Protein AF-A0A7C2GVW1-F1 (afdb_monomer)

Sequence (138 aa):
MAATFGANSTEYDDPLFQEAATHFHLGQWEKAIRALETLKARYPGDARIAQMLQDAQFKAQLEAKTQVKEKRWIIPWRAMLVRTAMVLVILGLLFAGVWMVRAQLLPMLANAQLQRQQMQLLNQAKAALAAGNFDEAE

Nearest PDB structures (foldseek):
  6vl6-assembly1_A  TM=8.303E-01  e=5.009E-01  synthetic construct
  6q6g-assembly1_K  TM=7.266E-01  e=1.826E+00  Homo sapiens
  5aio-assembly1_A  TM=6.007E-01  e=2.989E+00  Saccharomyces cerevisiae
  4i1a-assembly3_A  TM=4.684E-01  e=4.891E+00  Bacillus subtilis subsp. subtilis str. 168

pLDDT: mean 72.27, std 14.62, range [38.44, 95.69]

Solvent-accessible surface area (backbone atoms only — not comparable to full-atom values): 7946 Å² total; per-residue (Å²): 137,89,78,84,95,76,73,79,73,64,64,67,67,34,67,58,50,50,51,18,50,49,26,48,74,70,68,37,29,72,59,14,34,54,37,36,52,56,48,36,72,75,43,80,80,48,66,62,56,54,50,54,35,49,53,34,47,51,52,41,50,57,49,41,72,74,44,66,84,70,72,84,68,85,66,59,58,67,60,53,49,51,53,52,48,50,52,49,51,54,52,48,51,54,49,51,50,53,52,50,48,56,66,55,54,51,53,57,58,54,48,55,52,53,52,53,51,50,53,49,52,51,50,51,52,50,48,35,62,74,68,69,51,78,85,78,78,122

Foldseek 3Di:
DDDDPDDPPPLCPPVLNVQLVVCVVVLVLVSNLVSLVVSCVVVVPDPVSVVSNVVSVVSVVVVCVVVVPPPVPPPPVVVVVVVVVVVVVVVVVVVVVVVVCVVPVVVVVVVVVVVVVVVVVVVVVVVCVVVVPPPVPD

Secondary structure (DSSP, 8-state):
-------TTSSSSSHHHHHHHHHHHTT-HHHHHHHHHHHHHH-TT-HHHHHHHHHHHHHHHHHHHHS---------HHHHHHHHHHHHHHHHHHHHHHHHHHHHHHHHHHHHHHHHHHHHHHHHHHHHHHTT-GGG--

Radius of gyration: 44.14 Å; Cα contacts (8 Å, |Δi|>4): 53; chains: 1; bounding box: 78×36×126 Å

Mean predicted aligned error: 19.63 Å

Structure (mmCIF, N/CA/C/O backbone):
data_AF-A0A7C2GVW1-F1
#
_entry.id   AF-A0A7C2GVW1-F1
#
loop_
_atom_site.group_PDB
_atom_site.id
_atom_site.type_symbol
_atom_site.label_atom_id
_atom_site.label_alt_id
_atom_site.label_comp_id
_atom_site.label_asym_id
_atom_site.label_entity_id
_atom_site.label_seq_id
_atom_site.pdbx_PDB_ins_code
_atom_site.Cartn_x
_atom_site.Cartn_y
_atom_site.Cartn_z
_atom_site.occupancy
_atom_site.B_iso_or_equiv
_atom_site.auth_seq_id
_atom_site.auth_comp_id
_atom_site.auth_asym_id
_atom_site.auth_atom_id
_atom_site.pdbx_PDB_model_num
ATOM 1 N N . MET A 1 1 ? -32.833 -1.994 53.044 1.00 38.44 1 MET A N 1
ATOM 2 C CA . MET A 1 1 ? -33.399 -1.505 51.771 1.00 38.44 1 MET A CA 1
ATOM 3 C C . MET A 1 1 ? -32.860 -2.389 50.665 1.00 38.44 1 MET A C 1
ATOM 5 O O . MET A 1 1 ? -31.657 -2.409 50.453 1.00 38.44 1 MET A O 1
ATOM 9 N N . ALA A 1 2 ? -33.728 -3.217 50.088 1.00 41.56 2 ALA A N 1
ATOM 10 C CA . ALA A 1 2 ? -33.386 -4.176 49.049 1.00 41.56 2 ALA A CA 1
ATOM 11 C C . ALA A 1 2 ? -33.310 -3.465 47.691 1.00 41.56 2 ALA A C 1
ATOM 13 O O . ALA A 1 2 ? -34.290 -2.858 47.271 1.00 41.56 2 ALA A O 1
ATOM 14 N N . ALA A 1 3 ? -32.165 -3.556 47.017 1.00 44.78 3 ALA A N 1
ATOM 15 C CA . ALA A 1 3 ? -32.028 -3.215 45.607 1.00 44.78 3 ALA A CA 1
ATOM 16 C C . ALA A 1 3 ? -31.689 -4.506 44.850 1.00 44.78 3 ALA A C 1
ATOM 18 O O . ALA A 1 3 ? -30.575 -5.015 44.898 1.00 44.78 3 ALA A O 1
ATOM 19 N N . THR A 1 4 ? -32.741 -5.076 44.275 1.00 41.81 4 THR A N 1
ATOM 20 C CA . THR A 1 4 ? -32.804 -5.990 43.128 1.00 41.81 4 THR A CA 1
ATOM 21 C C . THR A 1 4 ? -31.472 -6.324 42.429 1.00 41.81 4 THR A C 1
ATOM 23 O O . THR A 1 4 ? -31.083 -5.672 41.465 1.00 41.81 4 THR A O 1
ATOM 26 N N . PHE A 1 5 ? -30.832 -7.427 42.829 1.00 43.91 5 PHE A N 1
ATOM 27 C CA . PHE A 1 5 ? -29.820 -8.144 42.034 1.00 43.91 5 PHE A CA 1
ATOM 28 C C . PHE A 1 5 ? -30.490 -9.092 41.021 1.00 43.91 5 PHE A C 1
ATOM 30 O O . PHE A 1 5 ? -30.217 -10.288 40.993 1.00 43.91 5 PHE A O 1
ATOM 37 N N . GLY A 1 6 ? -31.425 -8.572 40.225 1.00 41.56 6 GLY A N 1
ATOM 38 C CA . GLY A 1 6 ? -32.265 -9.375 39.335 1.00 41.56 6 GLY A CA 1
ATOM 39 C C . GLY A 1 6 ? -32.508 -8.697 37.994 1.00 41.56 6 GLY A C 1
ATOM 40 O O . GLY A 1 6 ? -33.636 -8.309 37.727 1.00 41.56 6 GLY A O 1
ATOM 41 N N . ALA A 1 7 ? -31.458 -8.517 37.184 1.00 43.81 7 ALA A N 1
ATOM 42 C CA . ALA A 1 7 ? -31.584 -8.117 35.771 1.00 43.81 7 ALA A CA 1
ATOM 43 C C . ALA A 1 7 ? -30.359 -8.453 34.883 1.00 43.81 7 ALA A C 1
ATOM 45 O O . ALA A 1 7 ? -30.316 -8.048 33.731 1.00 43.81 7 ALA A O 1
ATOM 46 N N . ASN A 1 8 ? -29.353 -9.192 35.369 1.00 48.00 8 ASN A N 1
ATOM 47 C CA . ASN A 1 8 ? -28.044 -9.259 34.691 1.00 48.00 8 ASN A CA 1
ATOM 48 C C . ASN A 1 8 ? -27.914 -10.367 33.621 1.00 48.00 8 ASN A C 1
ATOM 50 O O . ASN A 1 8 ? -26.810 -10.610 33.142 1.00 48.00 8 ASN A O 1
ATOM 54 N N . SER A 1 9 ? -28.985 -11.089 33.274 1.00 47.72 9 SER A N 1
ATOM 55 C CA . SER A 1 9 ? -28.906 -12.236 32.351 1.00 47.72 9 SER A CA 1
ATOM 56 C C . SER A 1 9 ? -29.252 -11.915 30.896 1.00 47.72 9 SER A C 1
ATOM 58 O O . SER A 1 9 ? -28.949 -12.725 30.033 1.00 47.72 9 SER A O 1
ATOM 60 N N . THR A 1 10 ? -29.837 -10.753 30.589 1.00 51.81 10 THR A N 1
ATOM 61 C CA . THR A 1 10 ? -30.189 -10.377 29.202 1.00 51.81 10 THR A CA 1
ATOM 62 C C . THR A 1 10 ? -29.188 -9.430 28.537 1.00 51.81 10 THR A C 1
ATOM 64 O O . THR A 1 10 ? -29.196 -9.315 27.319 1.00 51.81 10 THR A O 1
ATOM 67 N N . GLU A 1 11 ? -28.321 -8.762 29.306 1.00 54.84 11 GLU A N 1
ATOM 68 C CA . GLU A 1 11 ? -27.307 -7.823 28.782 1.00 54.84 11 GLU A CA 1
ATOM 69 C C . GLU A 1 11 ? -26.030 -8.536 28.299 1.00 54.84 11 GLU A C 1
ATOM 71 O O . GLU A 1 11 ? -25.379 -8.078 27.365 1.00 54.84 11 GLU A O 1
ATOM 76 N N . TYR A 1 12 ? -25.690 -9.683 28.900 1.00 54.22 12 TYR A N 1
ATOM 77 C CA . TYR A 1 12 ? -24.529 -10.510 28.528 1.00 54.22 12 TYR A CA 1
ATOM 78 C C . TYR A 1 12 ? -24.800 -11.450 27.342 1.00 54.22 12 TYR A C 1
ATOM 80 O O . TYR A 1 12 ? -23.871 -11.832 26.627 1.00 54.22 12 TYR A O 1
ATOM 88 N N . ASP A 1 13 ? -26.069 -11.821 27.148 1.00 56.31 13 ASP A N 1
ATOM 89 C CA . ASP A 1 13 ? -26.538 -12.628 26.015 1.00 56.31 13 ASP A CA 1
ATOM 90 C C . ASP A 1 13 ? -26.799 -11.782 24.763 1.00 56.31 13 ASP A C 1
ATOM 92 O O . ASP A 1 13 ? -27.088 -12.329 23.698 1.00 56.31 13 ASP A O 1
ATOM 96 N N . ASP A 1 14 ? -26.687 -10.451 24.863 1.00 66.31 14 ASP A N 1
ATOM 97 C CA . ASP A 1 14 ? -26.811 -9.590 23.694 1.00 66.31 14 ASP A CA 1
ATOM 98 C C . ASP A 1 14 ? -25.595 -9.864 22.782 1.00 66.31 14 ASP A C 1
ATOM 100 O O . ASP A 1 14 ? -24.447 -9.647 23.199 1.00 66.31 14 ASP A O 1
ATOM 104 N N . PRO A 1 15 ? -25.790 -10.358 21.542 1.00 73.94 15 PRO A N 1
ATOM 105 C CA . PRO A 1 15 ? -24.693 -10.747 20.649 1.00 73.94 15 PRO A CA 1
ATOM 106 C C . PRO A 1 15 ? -23.678 -9.618 20.419 1.00 73.94 15 PRO A C 1
ATOM 108 O O . PRO A 1 15 ? -22.500 -9.878 20.186 1.00 73.94 15 PRO A O 1
ATOM 111 N N . LEU A 1 16 ? -24.113 -8.364 20.566 1.00 71.88 16 LEU A N 1
ATOM 112 C CA . LEU A 1 16 ? -23.273 -7.167 20.511 1.00 71.88 16 LEU A CA 1
ATOM 113 C C . LEU A 1 16 ? -22.211 -7.108 21.619 1.00 71.88 16 LEU A C 1
ATOM 115 O O . LEU A 1 16 ? -21.090 -6.665 21.361 1.00 71.88 16 LEU A O 1
ATOM 119 N N . PHE A 1 17 ? -22.525 -7.558 22.838 1.00 74.88 17 PHE A N 1
ATOM 120 C CA . PHE A 1 17 ? -21.549 -7.603 23.929 1.00 74.88 17 PHE A CA 1
ATOM 121 C C . PHE A 1 17 ? -20.493 -8.685 23.674 1.00 74.88 17 PHE A C 1
ATOM 123 O O . PHE A 1 17 ? -19.298 -8.453 23.864 1.00 74.88 17 PHE A O 1
ATOM 130 N N . GLN A 1 18 ? -20.910 -9.845 23.159 1.00 78.44 18 GLN A N 1
ATOM 131 C CA . GLN A 1 18 ? -19.993 -10.928 22.794 1.00 78.44 18 GLN A CA 1
ATOM 132 C C . GLN A 1 18 ? -19.093 -10.550 21.612 1.00 78.44 18 GLN A C 1
ATOM 134 O O . GLN A 1 18 ? -17.899 -10.853 21.621 1.00 78.44 18 GLN A O 1
ATOM 139 N N . GLU A 1 19 ? -19.627 -9.846 20.615 1.00 77.94 19 GLU A N 1
ATOM 140 C CA . GLU A 1 19 ? -18.854 -9.338 19.482 1.00 77.94 19 GLU A CA 1
ATOM 141 C C . GLU A 1 19 ? -17.829 -8.286 19.938 1.00 77.94 19 GLU A C 1
ATOM 143 O O . GLU A 1 19 ? -16.652 -8.357 19.572 1.00 77.94 19 GLU A O 1
ATOM 148 N N . ALA A 1 20 ? -18.233 -7.371 20.827 1.00 78.31 20 ALA A N 1
ATOM 149 C CA . ALA A 1 20 ? -17.335 -6.406 21.455 1.00 78.31 20 ALA A CA 1
ATOM 150 C C . ALA A 1 20 ? -16.211 -7.084 22.255 1.00 78.31 20 ALA A C 1
ATOM 152 O O . ALA A 1 20 ? -15.040 -6.742 22.075 1.00 78.31 20 ALA A O 1
ATOM 153 N N . ALA A 1 21 ? -16.542 -8.072 23.093 1.00 80.38 21 ALA A N 1
ATOM 154 C CA . ALA A 1 21 ? -15.568 -8.845 23.860 1.00 80.38 21 ALA A CA 1
ATOM 155 C C . ALA A 1 21 ? -14.622 -9.639 22.946 1.00 80.38 21 ALA A C 1
ATOM 157 O O . ALA A 1 21 ? -13.410 -9.647 23.155 1.00 80.38 21 ALA A O 1
ATOM 158 N N . THR A 1 22 ? -15.143 -10.237 21.875 1.00 83.81 22 THR A N 1
ATOM 159 C CA . THR A 1 22 ? -14.334 -10.956 20.882 1.00 83.81 22 THR A CA 1
ATOM 160 C C . THR A 1 22 ? -13.341 -10.013 20.207 1.00 83.81 22 THR A C 1
ATOM 162 O O . THR A 1 22 ? -12.148 -10.306 20.142 1.00 83.81 22 THR A O 1
ATOM 165 N N . HIS A 1 23 ? -13.788 -8.837 19.759 1.00 80.31 23 HIS A N 1
ATOM 166 C CA . HIS A 1 23 ? -12.899 -7.829 19.182 1.00 80.31 23 HIS A CA 1
ATOM 1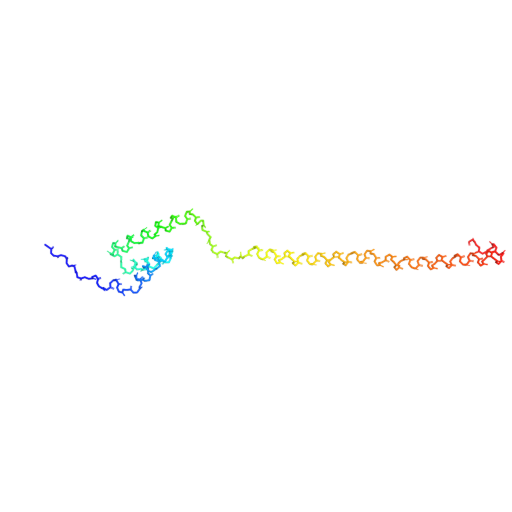67 C C . HIS A 1 23 ? -11.881 -7.285 20.186 1.00 80.31 23 HIS A C 1
ATOM 169 O O . HIS A 1 23 ? -10.740 -7.025 19.803 1.00 80.31 23 HIS A O 1
ATOM 175 N N . PHE A 1 24 ? -12.261 -7.170 21.458 1.00 81.94 24 PHE A N 1
ATOM 176 C CA . PHE A 1 24 ? -11.368 -6.779 22.544 1.00 81.94 24 PHE A CA 1
ATOM 177 C C . PHE A 1 24 ? -10.258 -7.819 22.763 1.00 81.94 24 PHE A C 1
ATOM 179 O O . PHE A 1 24 ? -9.084 -7.462 22.832 1.00 81.94 24 PHE A O 1
ATOM 186 N N . HIS A 1 25 ? -10.592 -9.112 22.789 1.00 79.19 25 HIS A N 1
ATOM 187 C CA . HIS A 1 25 ? -9.609 -10.192 22.933 1.00 79.19 25 HIS A CA 1
ATOM 188 C C . HIS A 1 25 ? -8.715 -10.370 21.701 1.00 79.19 25 HIS A C 1
ATOM 190 O O . HIS A 1 25 ? -7.547 -10.726 21.836 1.00 79.19 25 HIS A O 1
ATOM 196 N N . LEU A 1 26 ? -9.232 -10.080 20.505 1.00 82.44 26 LEU A N 1
ATOM 197 C CA . LEU A 1 26 ? -8.471 -10.115 19.252 1.00 82.44 26 LEU A CA 1
ATOM 198 C C . LEU A 1 26 ? -7.541 -8.901 19.062 1.00 82.44 26 LEU A C 1
ATOM 200 O O . LEU A 1 26 ? -6.913 -8.790 18.009 1.00 82.44 26 LEU A O 1
ATOM 204 N N . GLY A 1 27 ? -7.481 -7.971 20.025 1.00 78.56 27 GLY A N 1
ATOM 205 C CA . GLY A 1 27 ? -6.690 -6.739 19.924 1.00 78.56 27 GLY A CA 1
ATOM 206 C C . GLY A 1 27 ? -7.211 -5.760 18.866 1.00 78.56 27 GLY A C 1
ATOM 207 O O . GLY A 1 27 ? -6.504 -4.857 18.435 1.00 78.56 27 GLY A O 1
ATOM 208 N N . GLN A 1 28 ? -8.454 -5.927 18.406 1.00 82.38 28 GLN A N 1
ATOM 209 C CA . GLN A 1 28 ? -9.082 -5.057 17.409 1.00 82.38 28 GLN A CA 1
ATOM 210 C C . GLN A 1 28 ? -9.790 -3.894 18.107 1.00 82.38 28 GLN A C 1
ATOM 212 O O . GLN A 1 28 ? -11.011 -3.747 18.007 1.00 82.38 28 GLN A O 1
ATOM 217 N N . TRP A 1 29 ? -9.020 -3.064 18.817 1.00 82.88 29 TRP A N 1
ATOM 218 C CA . TRP A 1 29 ? -9.550 -2.046 19.730 1.00 82.88 29 TRP A CA 1
ATOM 219 C C . TRP A 1 29 ? -10.544 -1.089 19.064 1.00 82.88 29 TRP A C 1
ATOM 221 O O . TRP A 1 29 ? -11.606 -0.845 19.614 1.00 82.88 29 TRP A O 1
ATOM 231 N N . GLU A 1 30 ? -10.277 -0.630 17.839 1.00 79.94 30 GLU A N 1
ATOM 232 C CA . GLU A 1 30 ? -11.194 0.232 17.070 1.00 79.94 30 GLU A CA 1
ATOM 233 C C . GLU A 1 30 ? -12.585 -0.388 16.858 1.00 79.94 30 GLU A C 1
ATOM 235 O O . GLU A 1 30 ? -13.606 0.285 16.993 1.00 79.94 30 GLU A O 1
ATOM 240 N N . LYS A 1 31 ? -12.648 -1.686 16.533 1.00 79.94 31 LYS A N 1
ATOM 241 C CA . LYS A 1 31 ? -13.932 -2.376 16.345 1.00 79.94 31 LYS A CA 1
ATOM 242 C C . LYS A 1 31 ? -14.622 -2.637 17.677 1.00 79.94 31 LYS A C 1
ATOM 244 O O . LYS A 1 31 ? -15.832 -2.455 17.765 1.00 79.94 31 LYS A O 1
ATOM 249 N N . ALA A 1 32 ? -13.849 -3.005 18.699 1.00 83.94 32 ALA A N 1
ATOM 250 C CA . ALA A 1 32 ? -14.357 -3.187 20.053 1.00 83.94 32 ALA A CA 1
ATOM 251 C C . ALA A 1 32 ? -14.989 -1.890 20.583 1.00 83.94 32 ALA A C 1
ATOM 253 O O . ALA A 1 32 ? -16.108 -1.920 21.080 1.00 83.94 32 ALA A O 1
ATOM 254 N N . ILE A 1 33 ? -14.330 -0.741 20.394 1.00 84.88 33 ILE A N 1
ATOM 255 C CA . ILE A 1 33 ? -14.838 0.574 20.810 1.00 84.88 33 ILE A CA 1
ATOM 256 C C . ILE A 1 33 ? -16.157 0.895 20.107 1.00 84.88 33 ILE A C 1
ATOM 258 O O . ILE A 1 33 ? -17.115 1.251 20.780 1.00 84.88 33 ILE A O 1
ATOM 262 N N . ARG A 1 34 ? -16.258 0.707 1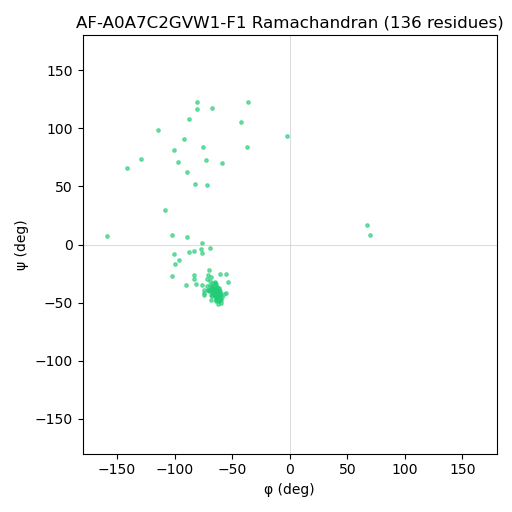8.784 1.00 84.12 34 A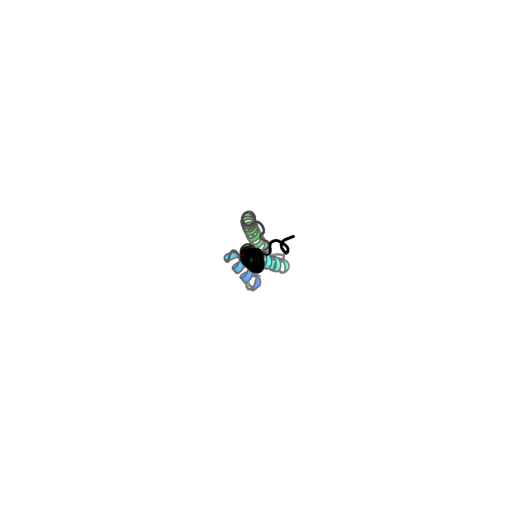RG A N 1
ATOM 263 C CA . ARG A 1 34 ? -17.510 0.968 18.046 1.00 84.12 34 ARG A CA 1
ATOM 264 C C . ARG A 1 34 ? -18.669 0.084 18.507 1.00 84.12 34 ARG A C 1
ATOM 266 O O . ARG A 1 34 ? -19.797 0.564 18.640 1.00 84.12 34 ARG A O 1
ATOM 273 N N . ALA A 1 35 ? -18.400 -1.199 18.749 1.00 82.31 35 ALA A N 1
ATOM 274 C CA . ALA A 1 35 ? -19.401 -2.129 19.263 1.00 82.31 35 ALA A CA 1
ATOM 275 C C . ALA A 1 35 ? -19.854 -1.726 20.680 1.00 82.31 35 ALA A C 1
ATOM 277 O O . ALA A 1 35 ? -21.054 -1.652 20.944 1.00 82.31 35 ALA A O 1
ATOM 278 N N . LEU A 1 36 ? -18.914 -1.349 21.555 1.00 82.88 36 LEU A N 1
ATOM 279 C CA . LEU A 1 36 ? -19.198 -0.865 22.912 1.00 82.88 36 LEU A CA 1
ATOM 280 C C . LEU A 1 36 ? -19.923 0.489 22.926 1.00 82.88 36 LEU A C 1
ATOM 282 O O . LEU A 1 36 ? -20.788 0.701 23.768 1.00 82.88 36 LEU A O 1
ATOM 286 N N . GLU A 1 37 ? -19.619 1.403 22.003 1.00 84.00 37 GLU A N 1
ATOM 287 C CA . GLU A 1 37 ? -20.324 2.684 21.853 1.00 84.00 37 GLU A CA 1
ATOM 288 C C . GLU A 1 37 ? -21.782 2.471 21.442 1.00 84.00 37 GLU A C 1
ATOM 290 O O . GLU A 1 37 ? -22.686 3.094 22.001 1.00 84.00 37 GLU A O 1
ATOM 295 N N . THR A 1 38 ? -22.017 1.540 20.514 1.00 83.25 38 THR A N 1
ATOM 296 C CA . THR A 1 38 ? -23.367 1.140 20.096 1.00 83.25 38 THR A CA 1
ATOM 297 C C . THR A 1 38 ? -24.136 0.532 21.268 1.00 83.25 38 THR A C 1
ATOM 299 O O . THR A 1 38 ? -25.301 0.862 21.497 1.00 83.25 38 THR A O 1
ATOM 302 N N . LEU A 1 39 ? -23.467 -0.307 22.061 1.00 81.19 39 LEU A N 1
ATOM 303 C CA . LEU A 1 39 ? -24.058 -0.922 23.242 1.00 81.19 39 LEU A CA 1
ATOM 304 C C . LEU A 1 39 ? -24.349 0.110 24.344 1.00 81.19 39 LEU A C 1
ATOM 306 O O . LEU A 1 39 ? -25.425 0.086 24.931 1.00 81.19 39 LEU A O 1
ATOM 310 N N . LYS A 1 40 ? -23.458 1.085 24.561 1.00 81.75 40 LYS A N 1
ATOM 311 C CA . LYS A 1 40 ? -23.662 2.200 25.500 1.00 81.75 40 LYS A CA 1
ATOM 312 C C . LYS A 1 40 ? -24.832 3.098 25.093 1.00 81.75 40 LYS A C 1
ATOM 314 O O . LYS A 1 40 ? -25.548 3.589 25.959 1.00 81.75 40 LYS A O 1
ATOM 319 N N . ALA A 1 41 ? -25.039 3.316 23.794 1.00 80.19 41 ALA A N 1
ATOM 320 C CA . ALA A 1 41 ? -26.194 4.066 23.302 1.00 80.19 41 ALA A CA 1
ATOM 321 C C . ALA A 1 41 ? -27.516 3.344 23.606 1.00 80.19 41 ALA A C 1
ATOM 323 O O . ALA A 1 41 ? -28.528 3.991 23.870 1.00 80.19 41 ALA A O 1
ATOM 324 N N . ARG A 1 42 ? -27.497 2.006 23.597 1.00 76.31 42 ARG A N 1
ATOM 325 C CA . ARG A 1 42 ? -28.657 1.164 23.906 1.00 76.31 42 ARG A CA 1
ATOM 326 C C . ARG A 1 42 ? -28.879 0.987 25.411 1.00 76.31 42 ARG A C 1
ATOM 328 O O . ARG A 1 42 ? -30.025 0.949 25.848 1.00 76.31 42 ARG A O 1
ATOM 335 N N . TYR A 1 43 ? -27.798 0.953 26.188 1.00 72.31 43 TYR A N 1
ATOM 336 C CA . TYR A 1 43 ? -27.791 0.754 27.638 1.00 72.31 43 TYR A CA 1
ATOM 337 C C . TYR A 1 43 ? -26.950 1.837 28.341 1.00 72.31 43 TYR A C 1
ATOM 339 O O . TYR A 1 43 ? -25.851 1.569 28.831 1.00 72.31 43 TYR A O 1
ATOM 347 N N . PRO A 1 44 ? -27.450 3.086 28.432 1.00 70.31 44 PRO A N 1
ATOM 348 C CA . PRO A 1 44 ? -26.693 4.213 28.987 1.00 70.31 44 PRO A CA 1
ATOM 349 C C . PRO A 1 44 ? -26.448 4.138 30.508 1.00 70.31 44 PRO A C 1
ATOM 351 O O . PRO A 1 44 ? -25.785 5.018 31.055 1.00 70.31 44 PRO A O 1
ATOM 354 N N . GLY A 1 45 ? -26.979 3.121 31.195 1.00 72.69 45 GLY A N 1
ATOM 355 C CA . GLY A 1 45 ? -26.882 2.946 32.647 1.00 72.69 45 GLY A CA 1
ATOM 356 C C . GLY A 1 45 ? -25.825 1.946 33.122 1.00 72.69 45 GLY A C 1
ATOM 357 O O . GLY A 1 45 ? -25.582 1.874 34.326 1.00 72.69 45 GLY A O 1
ATOM 358 N N . ASP A 1 46 ? -25.188 1.187 32.225 1.00 70.81 46 ASP A N 1
ATOM 359 C CA . ASP A 1 46 ? -24.216 0.178 32.647 1.00 70.81 46 ASP A CA 1
ATOM 360 C C . ASP A 1 46 ? -22.811 0.780 32.795 1.00 70.81 46 ASP A C 1
ATOM 362 O O . ASP A 1 46 ? -22.103 1.093 31.829 1.00 70.81 46 ASP A O 1
ATOM 366 N N . ALA A 1 47 ? -22.389 0.913 34.051 1.00 75.81 47 ALA A N 1
ATOM 367 C CA . ALA A 1 47 ? -21.053 1.363 34.411 1.00 75.81 47 ALA A CA 1
ATOM 368 C C . ALA A 1 47 ? -19.949 0.437 33.865 1.00 75.81 47 ALA A C 1
ATOM 370 O O . ALA A 1 47 ? -18.833 0.902 33.631 1.00 75.81 47 ALA A O 1
ATOM 371 N N . ARG A 1 48 ? -20.237 -0.850 33.620 1.00 72.25 48 ARG A N 1
ATOM 372 C CA . ARG A 1 48 ? -19.245 -1.812 33.119 1.00 72.25 48 ARG A CA 1
ATOM 373 C C . ARG A 1 48 ? -18.927 -1.604 31.646 1.00 72.25 48 ARG A C 1
ATOM 375 O O . ARG A 1 48 ? -17.754 -1.626 31.285 1.00 72.25 48 ARG A O 1
ATOM 382 N N . ILE A 1 49 ? -19.931 -1.332 30.807 1.00 77.56 49 ILE A N 1
ATOM 383 C CA . ILE A 1 49 ? -19.717 -0.992 29.388 1.00 77.56 49 ILE A CA 1
ATOM 384 C C . ILE A 1 49 ? -18.865 0.274 29.289 1.00 77.56 49 ILE A C 1
ATOM 386 O O . ILE A 1 49 ? -17.934 0.339 28.488 1.00 77.56 49 ILE A O 1
ATOM 390 N N . ALA A 1 50 ? -19.142 1.265 30.141 1.00 79.75 50 ALA A N 1
ATOM 391 C CA . ALA A 1 50 ? -18.358 2.492 30.194 1.00 79.75 50 ALA A CA 1
ATOM 392 C C . ALA A 1 50 ? -16.891 2.237 30.590 1.00 79.75 50 ALA A C 1
ATOM 394 O O . ALA A 1 50 ? -16.001 2.796 29.950 1.00 79.75 50 ALA A O 1
ATOM 395 N N . GLN A 1 51 ? -16.637 1.375 31.582 1.00 81.62 51 GLN A N 1
ATOM 396 C CA . GLN A 1 51 ? -15.279 0.978 31.981 1.00 81.62 51 GLN A CA 1
ATOM 397 C C . GLN A 1 51 ? -14.552 0.218 30.865 1.00 81.62 51 GLN A C 1
ATOM 399 O O . GLN A 1 51 ? -13.444 0.589 30.492 1.00 81.62 51 GLN A O 1
ATOM 404 N N . MET A 1 52 ? -15.191 -0.790 30.268 1.00 80.62 52 MET A N 1
ATOM 405 C CA . MET A 1 52 ? -14.594 -1.591 29.194 1.00 80.62 52 MET A CA 1
ATOM 406 C C . MET A 1 52 ? -14.284 -0.749 27.949 1.00 80.62 52 MET A C 1
ATOM 408 O O . MET A 1 52 ? -13.255 -0.936 27.300 1.00 80.62 52 MET A O 1
ATOM 412 N N . LEU A 1 53 ? -15.149 0.218 27.637 1.00 84.56 53 LEU A N 1
ATOM 413 C CA . LEU A 1 53 ? -14.938 1.189 26.567 1.00 84.56 53 LEU A CA 1
ATOM 414 C C . LEU A 1 53 ? -13.756 2.107 26.879 1.00 84.56 53 LEU A C 1
ATOM 416 O O . LEU A 1 53 ? -12.936 2.356 25.998 1.00 84.56 53 LEU A O 1
ATOM 420 N N . GLN A 1 54 ? -13.631 2.574 28.121 1.00 84.75 54 GLN A N 1
ATOM 421 C CA . GLN A 1 54 ? -12.506 3.400 28.551 1.00 84.75 54 GLN A CA 1
ATOM 422 C C . GLN A 1 54 ? -11.177 2.632 28.478 1.00 84.75 54 GLN A C 1
ATOM 424 O O . GLN A 1 54 ? -10.194 3.168 27.965 1.00 84.75 54 GLN A O 1
ATOM 429 N N . ASP A 1 55 ? -11.159 1.365 28.893 1.00 84.94 55 ASP A N 1
ATOM 430 C CA . ASP A 1 55 ? -9.986 0.489 28.796 1.00 84.94 55 ASP A CA 1
ATOM 431 C C . ASP A 1 55 ? -9.596 0.211 27.339 1.00 84.94 55 ASP A C 1
ATOM 433 O O . ASP A 1 55 ? -8.417 0.279 26.977 1.00 84.94 55 ASP A O 1
ATOM 437 N N . ALA A 1 56 ? -10.582 -0.064 26.479 1.00 84.88 56 ALA A N 1
ATOM 438 C CA . ALA A 1 56 ? -10.365 -0.266 25.050 1.00 84.88 56 ALA A CA 1
ATOM 439 C C . ALA A 1 56 ? -9.835 1.009 24.376 1.00 84.88 56 ALA A C 1
ATOM 441 O O . ALA A 1 56 ? -8.892 0.936 23.591 1.00 84.88 56 ALA A O 1
ATOM 442 N N . GLN A 1 57 ? -10.384 2.180 24.717 1.00 84.50 57 GLN A N 1
ATOM 443 C CA . GLN A 1 57 ? -9.913 3.477 24.223 1.00 84.50 57 GLN A CA 1
ATOM 444 C C . GLN A 1 57 ? -8.500 3.799 24.706 1.00 84.50 57 GLN A C 1
ATOM 446 O O . GLN A 1 57 ? -7.691 4.291 23.923 1.00 84.50 57 GLN A O 1
ATOM 451 N N . PHE A 1 58 ? -8.173 3.499 25.963 1.00 83.50 58 PHE A N 1
ATOM 452 C CA . PHE A 1 58 ? -6.829 3.701 26.495 1.00 83.50 58 PHE A CA 1
ATOM 453 C C . PHE A 1 58 ? -5.805 2.838 25.749 1.00 83.50 58 PHE A C 1
ATOM 455 O O . PHE A 1 58 ? -4.784 3.348 25.285 1.00 83.50 58 PHE A O 1
ATOM 462 N N . LYS A 1 59 ? -6.112 1.551 25.544 1.00 82.69 59 LYS A N 1
ATOM 463 C CA . LYS A 1 59 ? -5.273 0.631 24.759 1.00 82.69 59 LYS A CA 1
ATOM 464 C C . LYS A 1 59 ? -5.148 1.074 23.301 1.00 82.69 59 LYS A C 1
ATOM 466 O O . LYS A 1 59 ? -4.034 1.135 22.789 1.00 82.69 59 LYS A O 1
ATOM 471 N N . ALA A 1 60 ? -6.252 1.480 22.671 1.00 82.12 60 ALA A N 1
ATOM 472 C CA . ALA A 1 60 ? -6.249 2.016 21.313 1.00 82.12 60 ALA A CA 1
ATOM 473 C C . ALA A 1 60 ? -5.414 3.294 21.190 1.00 82.12 60 ALA A C 1
ATOM 475 O O . ALA A 1 60 ? -4.718 3.462 20.201 1.00 82.12 60 ALA A O 1
ATOM 476 N N . GLN A 1 61 ? -5.449 4.197 22.175 1.00 77.44 61 GLN A N 1
ATOM 477 C CA . GLN A 1 61 ? -4.641 5.419 22.158 1.00 77.44 61 GLN A CA 1
ATOM 478 C C . GLN A 1 61 ? -3.155 5.147 22.396 1.00 77.44 61 GLN A C 1
ATOM 480 O O . GLN A 1 61 ? -2.320 5.824 21.794 1.00 77.44 61 GLN A O 1
ATOM 485 N N . LEU A 1 62 ? -2.813 4.171 23.245 1.00 77.06 62 LEU A N 1
ATOM 486 C CA . LEU A 1 62 ? -1.431 3.712 23.394 1.00 77.06 62 LEU A CA 1
ATOM 487 C C . LEU A 1 62 ? -0.916 3.139 22.075 1.00 77.06 62 LEU A C 1
ATOM 489 O O . LEU A 1 62 ? 0.145 3.550 21.609 1.00 77.06 62 LEU A O 1
ATOM 493 N N . GLU A 1 63 ? -1.693 2.260 21.443 1.00 65.38 63 GLU A N 1
ATOM 494 C CA . GLU A 1 63 ? -1.332 1.707 20.142 1.00 65.38 63 GLU A CA 1
ATOM 495 C C . GLU A 1 63 ? -1.313 2.775 19.054 1.00 65.38 63 GLU A C 1
ATOM 497 O O . GLU A 1 63 ? -0.368 2.799 18.284 1.00 65.38 63 GLU A O 1
ATOM 502 N N . ALA A 1 64 ? -2.249 3.724 19.024 1.00 65.00 64 ALA A N 1
ATOM 503 C CA . ALA A 1 64 ? -2.285 4.816 18.046 1.00 65.00 64 ALA A CA 1
ATOM 504 C C . ALA A 1 64 ? -1.171 5.859 18.244 1.00 65.00 64 ALA A C 1
ATOM 506 O O . ALA A 1 64 ? -0.811 6.570 17.307 1.00 65.00 64 ALA A O 1
ATOM 507 N N . LYS A 1 65 ? -0.589 5.975 19.445 1.00 57.06 65 LYS A N 1
ATOM 508 C CA . LYS A 1 65 ? 0.642 6.760 19.639 1.00 57.06 65 LYS A CA 1
ATOM 509 C C . LYS A 1 65 ? 1.861 6.082 19.011 1.00 57.06 65 LYS A C 1
ATOM 511 O O . LYS A 1 65 ? 2.796 6.780 18.631 1.00 57.06 65 LYS A O 1
ATOM 516 N N . THR A 1 66 ? 1.843 4.758 18.867 1.00 53.09 66 THR A N 1
ATOM 517 C CA . THR A 1 66 ? 2.868 3.989 18.141 1.00 53.09 66 THR A CA 1
ATOM 518 C C . THR A 1 66 ? 2.522 3.839 16.656 1.00 53.09 66 THR A C 1
ATOM 520 O O . THR A 1 66 ? 3.394 3.904 15.794 1.00 53.09 66 THR A O 1
ATOM 523 N N . GLN A 1 67 ? 1.239 3.710 16.341 1.00 45.22 67 GLN A N 1
ATOM 524 C CA . GLN A 1 67 ? 0.655 3.664 15.013 1.00 45.22 67 GLN A CA 1
ATOM 525 C C . GLN A 1 67 ? 0.078 5.041 14.699 1.00 45.22 67 GLN A C 1
ATOM 527 O O . GLN A 1 67 ? -1.124 5.288 14.811 1.00 45.22 67 GLN A O 1
ATOM 532 N N . VAL A 1 68 ? 0.964 5.948 14.274 1.00 48.56 68 VAL A N 1
ATOM 533 C CA . VAL A 1 68 ? 0.580 7.113 13.469 1.00 48.56 68 VAL A CA 1
ATOM 534 C C . VAL A 1 68 ? -0.535 6.671 12.534 1.00 48.56 68 VAL A C 1
ATOM 536 O O . VAL A 1 68 ? -0.339 5.705 11.804 1.00 48.56 68 VAL A O 1
ATOM 539 N N . LYS A 1 69 ? -1.689 7.349 12.613 1.00 44.69 69 LYS A N 1
ATOM 540 C CA . LYS A 1 69 ? -2.864 7.203 11.745 1.00 44.69 69 LYS A CA 1
ATOM 541 C C . LYS A 1 69 ? -2.459 6.938 10.290 1.00 44.69 69 LYS A C 1
ATOM 543 O O . LYS A 1 69 ? -2.495 7.837 9.451 1.00 44.69 69 LYS A O 1
ATOM 548 N N . GLU A 1 70 ? -2.180 5.691 9.947 1.00 45.28 70 GLU A N 1
ATOM 549 C CA . GLU A 1 70 ? -2.292 5.220 8.586 1.00 45.28 70 GLU A CA 1
ATOM 550 C C . GLU A 1 70 ? -3.787 5.060 8.371 1.00 45.28 70 GLU A C 1
ATOM 552 O O . GLU A 1 70 ? -4.384 3.994 8.512 1.00 45.28 70 GLU A O 1
ATOM 557 N N . LYS A 1 71 ? -4.417 6.187 8.023 1.00 45.97 71 LYS A N 1
ATOM 558 C CA . LYS A 1 71 ? -5.544 6.170 7.103 1.00 45.97 71 LYS A CA 1
ATOM 559 C C . LYS A 1 71 ? -5.125 5.203 6.010 1.00 45.97 71 LYS A C 1
ATOM 561 O O . LYS A 1 71 ? -4.199 5.506 5.268 1.00 45.97 71 LYS A O 1
ATOM 566 N N . ARG A 1 72 ? -5.725 4.016 6.049 1.00 47.16 72 ARG A N 1
ATOM 567 C CA . ARG A 1 72 ? -5.365 2.782 5.353 1.00 47.16 72 ARG A CA 1
ATOM 568 C C . ARG A 1 72 ? -5.358 3.006 3.841 1.00 47.16 72 ARG A C 1
ATOM 570 O O . ARG A 1 72 ? -6.245 2.549 3.133 1.00 47.16 72 ARG A O 1
ATOM 577 N N . TRP A 1 73 ? -4.387 3.762 3.343 1.00 47.41 73 TRP A N 1
ATOM 578 C CA . TRP A 1 73 ? -4.165 4.007 1.935 1.00 47.41 73 TRP A CA 1
ATOM 579 C C . TRP A 1 73 ? -3.089 3.028 1.492 1.00 47.41 73 TRP A C 1
ATOM 581 O O . TRP A 1 73 ? -1.949 3.388 1.221 1.00 47.41 73 TRP A O 1
ATOM 591 N N . ILE A 1 74 ? -3.478 1.752 1.438 1.00 55.47 74 ILE A N 1
ATOM 592 C CA . ILE A 1 74 ? -2.695 0.658 0.852 1.00 55.47 74 ILE A CA 1
ATOM 593 C C . ILE A 1 74 ? -2.703 0.837 -0.680 1.00 55.47 74 ILE A C 1
ATOM 595 O O . ILE A 1 74 ? -3.069 -0.066 -1.423 1.00 55.47 74 ILE A O 1
ATOM 599 N N . ILE A 1 75 ? -2.371 2.028 -1.195 1.00 60.50 75 ILE A N 1
ATOM 600 C CA . ILE A 1 75 ? -1.902 2.115 -2.576 1.00 60.50 75 ILE A CA 1
ATOM 601 C C . ILE A 1 75 ? -0.435 1.709 -2.504 1.00 60.50 75 ILE A C 1
ATOM 603 O O . ILE A 1 75 ? 0.353 2.394 -1.849 1.00 60.50 75 ILE A O 1
ATOM 607 N N . PRO A 1 76 ? -0.040 0.603 -3.150 1.00 67.88 76 PRO A N 1
ATOM 608 C CA . PRO A 1 76 ? 1.343 0.177 -3.202 1.00 67.88 76 PRO A CA 1
ATOM 609 C C . PRO A 1 76 ? 2.110 1.124 -4.133 1.00 67.88 76 PRO A C 1
ATOM 611 O O . PRO A 1 76 ? 2.478 0.751 -5.243 1.00 67.88 76 PRO A O 1
ATOM 614 N N . TRP A 1 77 ? 2.365 2.360 -3.692 1.00 69.44 77 TRP A N 1
ATOM 615 C CA . TRP A 1 77 ? 3.089 3.383 -4.452 1.00 69.44 77 TRP A CA 1
ATOM 616 C C . TRP A 1 77 ? 4.438 2.865 -4.931 1.00 69.44 77 TRP A C 1
ATOM 618 O O . TRP A 1 77 ? 4.852 3.188 -6.034 1.00 69.44 77 TRP A O 1
ATOM 628 N N . ARG A 1 78 ? 5.072 1.977 -4.155 1.00 72.50 78 ARG A N 1
ATOM 629 C CA . ARG A 1 78 ? 6.295 1.274 -4.557 1.00 72.50 78 ARG A CA 1
ATOM 630 C C . ARG A 1 78 ? 6.068 0.368 -5.772 1.00 72.50 78 ARG A C 1
ATOM 632 O O . ARG A 1 78 ? 6.846 0.431 -6.712 1.00 72.50 78 ARG A O 1
ATOM 639 N N . ALA A 1 79 ? 5.000 -0.431 -5.796 1.00 74.75 79 ALA A N 1
ATOM 640 C CA . ALA A 1 79 ? 4.693 -1.302 -6.934 1.00 74.75 79 ALA A CA 1
ATOM 641 C C . ALA A 1 79 ? 4.233 -0.502 -8.162 1.00 74.75 79 ALA A C 1
ATOM 643 O O . ALA A 1 79 ? 4.635 -0.813 -9.281 1.00 74.75 79 ALA A O 1
ATOM 644 N N . MET A 1 80 ? 3.435 0.551 -7.949 1.00 81.75 80 MET A N 1
ATOM 645 C CA . MET A 1 80 ? 3.006 1.458 -9.012 1.00 81.75 80 MET A CA 1
ATOM 646 C C . MET A 1 80 ? 4.223 2.156 -9.633 1.00 81.75 80 MET A C 1
ATOM 648 O O . MET A 1 80 ? 4.399 2.041 -10.838 1.00 81.75 80 MET A O 1
ATOM 652 N N . LEU A 1 81 ? 5.100 2.766 -8.817 1.00 85.06 81 LEU A N 1
ATOM 653 C CA . LEU A 1 81 ? 6.333 3.438 -9.255 1.00 85.06 81 LEU A CA 1
ATOM 654 C C . LEU A 1 81 ? 7.298 2.496 -9.967 1.00 85.06 81 LEU A C 1
ATOM 656 O O . LEU A 1 81 ? 7.854 2.881 -10.986 1.00 85.06 81 LEU A O 1
ATOM 660 N N . VAL A 1 82 ? 7.504 1.273 -9.467 1.00 88.06 82 VAL A N 1
ATOM 661 C CA . VAL A 1 82 ? 8.388 0.300 -10.129 1.00 88.06 82 VAL A CA 1
ATOM 662 C C . VAL A 1 82 ? 7.816 -0.109 -11.483 1.00 88.06 82 VAL A C 1
ATOM 664 O O . VAL A 1 82 ? 8.562 -0.209 -12.452 1.00 88.06 82 VAL A O 1
ATOM 667 N N . ARG A 1 83 ? 6.494 -0.287 -11.591 1.00 86.56 83 ARG A N 1
ATOM 668 C CA . ARG A 1 83 ? 5.848 -0.636 -12.860 1.00 86.56 83 ARG A CA 1
ATOM 669 C C . ARG A 1 83 ? 5.909 0.514 -13.866 1.00 86.56 83 ARG A C 1
ATOM 671 O O . ARG A 1 83 ? 6.252 0.265 -15.018 1.00 86.56 83 ARG A O 1
ATOM 678 N N . THR A 1 84 ? 5.647 1.759 -13.456 1.00 92.81 84 THR A N 1
ATOM 679 C CA . THR A 1 84 ? 5.832 2.928 -14.338 1.00 92.81 84 THR A CA 1
ATOM 680 C C . THR A 1 84 ? 7.293 3.147 -14.693 1.00 92.81 84 THR A C 1
ATOM 682 O O . THR A 1 84 ? 7.579 3.413 -15.855 1.00 92.81 84 THR A O 1
ATOM 685 N N . ALA A 1 85 ? 8.223 2.990 -13.749 1.00 93.00 85 ALA A N 1
ATOM 686 C CA . ALA A 1 85 ? 9.654 3.090 -14.018 1.00 93.00 85 ALA A CA 1
ATOM 687 C C . ALA A 1 85 ? 10.103 2.023 -15.023 1.00 93.00 85 ALA A C 1
ATOM 689 O O . ALA A 1 85 ? 10.798 2.346 -15.977 1.00 93.00 85 ALA A O 1
ATOM 690 N N . MET A 1 86 ? 9.648 0.776 -14.875 1.00 94.25 86 MET A N 1
ATOM 691 C CA . MET A 1 86 ? 9.958 -0.303 -15.813 1.00 94.25 86 MET A CA 1
ATOM 692 C C . MET A 1 86 ? 9.431 0.003 -17.221 1.00 94.25 86 MET A C 1
ATOM 694 O O . MET A 1 86 ? 10.164 -0.146 -18.195 1.00 94.25 86 MET A O 1
ATOM 698 N N . VAL A 1 87 ? 8.192 0.491 -17.339 1.00 95.12 87 VAL A N 1
ATOM 699 C CA . VAL A 1 87 ? 7.621 0.903 -18.633 1.00 95.12 87 VAL A CA 1
ATOM 700 C C . VAL A 1 87 ? 8.388 2.088 -19.227 1.00 95.12 87 VAL A C 1
ATOM 702 O O . VAL A 1 87 ? 8.691 2.072 -20.417 1.00 95.12 87 VAL A O 1
ATOM 705 N N . LEU A 1 88 ? 8.759 3.083 -18.417 1.00 95.56 88 LEU A N 1
ATOM 706 C CA . LEU A 1 88 ? 9.562 4.226 -18.860 1.00 95.56 88 LEU A CA 1
ATOM 707 C C . LEU A 1 88 ? 10.957 3.811 -19.327 1.00 95.56 88 LEU A C 1
ATOM 709 O O . LEU A 1 88 ? 11.429 4.332 -20.331 1.00 95.56 88 LEU A O 1
ATOM 713 N N . VAL A 1 89 ? 11.599 2.859 -18.648 1.00 95.69 89 VAL A N 1
ATOM 714 C CA . VAL A 1 89 ? 12.897 2.311 -19.063 1.00 95.69 89 VAL A CA 1
ATOM 715 C C . VAL A 1 89 ? 12.769 1.611 -20.415 1.00 95.69 89 VAL A C 1
ATOM 717 O O . VAL A 1 89 ? 13.569 1.870 -21.309 1.00 95.69 89 VAL A O 1
ATOM 720 N N . ILE A 1 90 ? 11.738 0.780 -20.602 1.00 95.62 90 ILE A N 1
ATOM 721 C CA . ILE A 1 90 ? 11.489 0.097 -21.881 1.00 95.62 90 ILE A CA 1
ATOM 722 C C . ILE A 1 90 ? 11.230 1.117 -22.999 1.00 95.62 90 ILE A C 1
ATOM 724 O O . ILE A 1 90 ? 11.836 1.029 -24.066 1.00 95.62 90 ILE A O 1
ATOM 728 N N . LEU A 1 91 ? 10.373 2.113 -22.756 1.00 95.62 91 LEU A N 1
ATOM 729 C CA . LEU A 1 91 ? 10.093 3.180 -23.722 1.00 95.62 91 LEU A CA 1
ATOM 730 C C . LEU A 1 91 ? 11.343 4.008 -24.039 1.00 95.62 91 LEU A C 1
ATOM 732 O O . LEU A 1 91 ? 11.585 4.319 -25.203 1.00 95.62 91 LEU A O 1
ATOM 736 N N . GLY A 1 92 ? 12.157 4.322 -23.031 1.00 95.62 92 GLY A N 1
ATOM 737 C CA . GLY A 1 92 ? 13.422 5.032 -23.192 1.00 95.62 92 GLY A CA 1
ATOM 738 C C . GLY A 1 92 ? 14.417 4.257 -24.052 1.00 95.62 92 GLY A C 1
ATOM 739 O O . GLY A 1 92 ? 15.028 4.840 -24.944 1.00 95.62 92 GLY A O 1
ATOM 740 N N . LEU A 1 93 ? 14.528 2.938 -23.856 1.00 94.44 93 LEU A N 1
ATOM 741 C CA . LEU A 1 93 ? 15.374 2.070 -24.681 1.00 94.44 93 LEU A CA 1
ATOM 742 C C . LEU A 1 93 ? 14.895 2.007 -26.134 1.00 94.44 93 LEU A C 1
ATOM 744 O O . LEU A 1 93 ? 15.713 2.112 -27.046 1.00 94.44 93 LEU A O 1
ATOM 748 N N . LEU A 1 94 ? 13.586 1.882 -26.367 1.00 93.88 94 LEU A N 1
ATOM 749 C CA . LEU A 1 94 ? 13.026 1.904 -27.722 1.00 93.88 94 LEU A CA 1
ATOM 750 C C . LEU A 1 94 ? 13.270 3.253 -28.405 1.00 93.88 94 LEU A C 1
ATOM 752 O O . LEU A 1 94 ? 13.682 3.294 -29.564 1.00 93.88 94 LEU A O 1
ATOM 756 N N . PHE A 1 95 ? 13.058 4.353 -27.682 1.00 93.94 95 PHE A N 1
ATOM 757 C CA . PHE A 1 95 ? 13.283 5.698 -28.199 1.00 93.94 95 PHE A CA 1
ATOM 758 C C . PHE A 1 95 ? 14.759 5.936 -28.536 1.00 93.94 95 PHE A C 1
ATOM 760 O O . PHE A 1 95 ? 15.071 6.388 -29.637 1.00 93.94 95 PHE A O 1
ATOM 767 N N . ALA A 1 96 ? 15.671 5.564 -27.632 1.00 89.75 96 ALA A N 1
ATOM 768 C CA . ALA A 1 96 ? 17.111 5.638 -27.859 1.00 89.75 96 ALA A CA 1
ATOM 769 C C . ALA A 1 96 ? 17.546 4.759 -29.040 1.00 89.75 96 ALA A C 1
ATOM 771 O O . ALA A 1 96 ? 18.329 5.204 -29.877 1.00 89.75 96 ALA A O 1
ATOM 772 N N . GLY A 1 97 ? 16.988 3.550 -29.156 1.00 86.56 97 GLY A N 1
ATOM 773 C CA . GLY A 1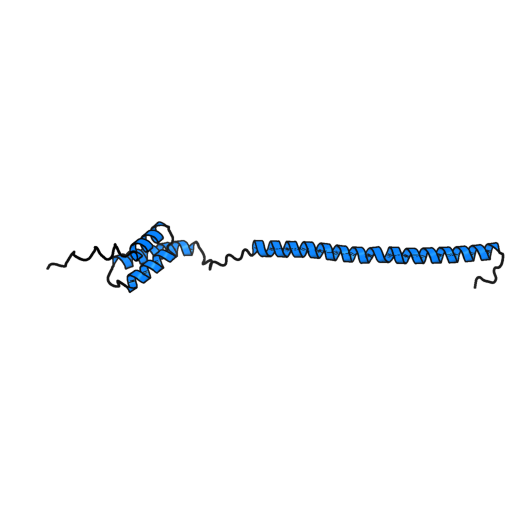 97 ? 17.232 2.650 -30.279 1.00 86.56 97 GLY A CA 1
ATOM 774 C C . GLY A 1 97 ? 16.828 3.273 -31.614 1.00 86.56 97 GLY A C 1
ATOM 775 O O . GLY A 1 97 ? 17.639 3.333 -32.533 1.00 86.56 97 GLY A O 1
ATOM 776 N N . VAL A 1 98 ? 15.611 3.816 -31.720 1.00 82.88 98 VAL A N 1
ATOM 777 C CA . VAL A 1 98 ? 15.140 4.486 -32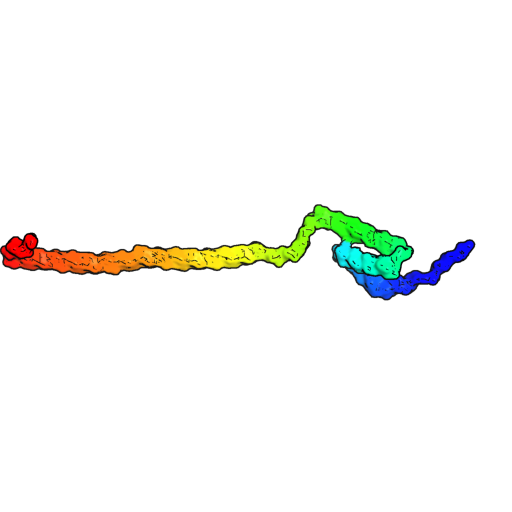.946 1.00 82.88 98 VAL A CA 1
ATOM 778 C C . VAL A 1 98 ? 15.964 5.736 -33.257 1.00 82.88 98 VAL A C 1
ATOM 780 O O . VAL A 1 98 ? 16.292 5.975 -34.421 1.00 82.88 98 VAL A O 1
ATOM 783 N N . TRP A 1 99 ? 16.323 6.524 -32.242 1.00 82.69 99 TRP A N 1
ATOM 784 C CA . TRP A 1 99 ? 17.153 7.716 -32.410 1.00 82.69 99 TRP A CA 1
ATOM 785 C C . TRP A 1 99 ? 18.543 7.363 -32.953 1.00 82.69 99 TRP A C 1
ATOM 787 O O . TRP A 1 99 ? 18.988 7.956 -33.936 1.00 82.69 99 TRP A O 1
ATOM 797 N N . MET A 1 100 ? 19.178 6.330 -32.393 1.00 79.12 100 MET A N 1
ATOM 798 C CA . MET A 1 100 ? 20.487 5.846 -32.834 1.00 79.12 100 MET A CA 1
ATOM 799 C C . MET A 1 100 ? 20.439 5.252 -34.246 1.00 79.12 100 MET A C 1
ATOM 801 O O . MET A 1 100 ? 21.297 5.548 -35.078 1.00 79.12 100 MET A O 1
ATOM 805 N N . VAL A 1 101 ? 19.393 4.482 -34.553 1.00 76.81 101 VAL A N 1
ATOM 806 C CA . VAL A 1 101 ? 19.165 3.894 -35.878 1.00 76.81 101 VAL A CA 1
ATOM 807 C C . VAL A 1 101 ? 18.937 4.978 -36.935 1.00 76.81 101 VAL A C 1
ATOM 809 O O . VAL A 1 101 ? 19.526 4.906 -38.010 1.00 76.81 101 VAL A O 1
ATOM 812 N N . ARG A 1 102 ? 18.154 6.026 -36.646 1.00 69.94 102 ARG A N 1
ATOM 813 C CA . ARG A 1 102 ? 18.000 7.162 -37.572 1.00 69.94 102 ARG A CA 1
ATOM 814 C C . ARG A 1 102 ? 19.306 7.932 -37.767 1.00 69.94 102 ARG A C 1
ATOM 816 O O . ARG A 1 102 ? 19.604 8.311 -38.896 1.00 69.94 102 ARG A O 1
ATOM 823 N N . ALA A 1 103 ? 20.087 8.128 -36.705 1.00 69.50 103 ALA A N 1
ATOM 824 C CA . ALA A 1 103 ? 21.366 8.830 -36.778 1.00 69.50 103 ALA A CA 1
ATOM 825 C C . ALA A 1 103 ? 22.426 8.071 -37.598 1.00 69.50 103 ALA A C 1
ATOM 827 O O . ALA A 1 103 ? 23.236 8.707 -38.266 1.00 69.50 103 ALA A O 1
ATOM 828 N N . GLN A 1 104 ? 22.419 6.731 -37.580 1.00 64.62 104 GLN A N 1
ATOM 829 C CA . GLN A 1 104 ? 23.440 5.907 -38.246 1.00 64.62 104 GLN A CA 1
ATOM 830 C C . GLN A 1 104 ? 23.011 5.274 -39.579 1.00 64.62 104 GLN A C 1
ATOM 832 O O . GLN A 1 104 ? 23.867 5.064 -40.437 1.00 64.62 104 GLN A O 1
ATOM 837 N N . LEU A 1 105 ? 21.722 5.009 -39.822 1.00 61.09 105 LEU A N 1
ATOM 838 C CA . LEU A 1 105 ? 21.279 4.446 -41.109 1.00 61.09 105 LEU A CA 1
ATOM 839 C C . LEU A 1 105 ? 21.248 5.482 -42.240 1.00 61.09 105 LEU A C 1
ATOM 841 O O . LEU A 1 105 ? 21.554 5.147 -43.385 1.00 61.09 105 LEU A O 1
ATOM 845 N N . LEU A 1 106 ? 20.911 6.740 -41.940 1.00 59.31 106 LEU A N 1
ATOM 846 C CA . LEU A 1 106 ? 20.928 7.818 -42.933 1.00 59.31 106 LEU A CA 1
ATOM 847 C C . LEU A 1 106 ? 22.323 8.065 -43.546 1.00 59.31 106 LEU A C 1
ATOM 849 O O . LEU A 1 106 ? 22.402 8.155 -44.774 1.00 59.31 106 LEU A O 1
ATOM 853 N N . PRO A 1 107 ? 23.435 8.126 -42.780 1.00 62.16 107 PRO A N 1
ATOM 854 C CA . PRO A 1 107 ? 24.746 8.383 -43.367 1.00 62.16 107 PRO A CA 1
ATOM 855 C C . PRO A 1 107 ? 25.267 7.238 -44.242 1.00 62.16 107 PRO A C 1
ATOM 857 O O . PRO A 1 107 ? 25.984 7.517 -45.193 1.00 62.16 107 PRO A O 1
ATOM 860 N N . MET A 1 108 ? 24.899 5.968 -44.019 1.00 60.09 108 MET A N 1
ATOM 861 C CA . MET A 1 108 ? 25.323 4.886 -44.929 1.00 60.09 108 MET A CA 1
ATOM 862 C C . MET A 1 108 ? 24.675 4.999 -46.315 1.00 60.09 108 MET A C 1
ATOM 864 O O . MET A 1 108 ? 25.343 4.775 -47.324 1.00 60.09 108 MET A O 1
ATOM 868 N N . LEU A 1 109 ? 23.403 5.405 -46.382 1.00 60.62 109 LEU A N 1
ATOM 869 C CA . LEU A 1 109 ? 22.734 5.670 -47.658 1.00 60.62 109 LEU A CA 1
ATOM 870 C C . LEU A 1 109 ? 23.274 6.944 -48.328 1.00 60.62 109 LEU A C 1
ATOM 872 O O . LEU A 1 109 ? 23.490 6.942 -49.541 1.00 60.62 109 LEU A O 1
ATOM 876 N N . ALA A 1 110 ? 23.559 7.993 -47.549 1.00 61.97 110 ALA A N 1
ATOM 877 C CA . ALA A 1 110 ? 24.153 9.231 -48.061 1.00 61.97 110 ALA A CA 1
ATOM 878 C C . ALA A 1 110 ? 25.582 9.014 -48.600 1.00 61.97 110 ALA A C 1
ATOM 880 O O . ALA A 1 110 ? 25.925 9.482 -49.687 1.00 61.97 110 ALA A O 1
ATOM 881 N N . ASN A 1 111 ? 26.400 8.231 -47.893 1.00 62.75 111 ASN A N 1
ATOM 882 C CA . ASN A 1 111 ? 27.776 7.929 -48.290 1.00 62.75 111 ASN A CA 1
ATOM 883 C C . ASN A 1 111 ? 27.833 7.026 -49.531 1.00 62.75 111 ASN A C 1
ATOM 885 O O . ASN A 1 111 ? 28.697 7.214 -50.386 1.00 62.75 111 ASN A O 1
ATOM 889 N N . ALA A 1 112 ? 26.890 6.090 -49.681 1.00 63.91 112 ALA A N 1
ATOM 890 C CA . ALA A 1 112 ? 26.829 5.217 -50.853 1.00 63.91 112 ALA A CA 1
ATOM 891 C C . ALA A 1 112 ? 26.539 5.988 -52.155 1.00 63.91 112 ALA A C 1
ATOM 893 O O . ALA A 1 112 ? 27.033 5.611 -53.220 1.00 63.91 112 ALA A O 1
ATOM 894 N N . GLN A 1 113 ? 25.764 7.075 -52.089 1.00 68.38 113 GLN A N 1
ATOM 895 C CA . GLN A 1 113 ? 25.509 7.935 -53.248 1.00 68.38 113 GLN A CA 1
ATOM 896 C C . GLN A 1 113 ? 26.729 8.800 -53.591 1.00 68.38 113 GLN A C 1
ATOM 898 O O . GLN A 1 113 ? 27.124 8.851 -54.758 1.00 68.38 113 GLN A O 1
ATOM 903 N N . LEU A 1 114 ? 27.381 9.392 -52.582 1.00 67.00 114 LEU A N 1
ATOM 904 C CA . LEU A 1 114 ? 28.602 10.186 -52.770 1.00 67.00 114 LEU A CA 1
ATOM 905 C C . LEU A 1 114 ? 29.747 9.359 -53.366 1.00 67.00 114 LEU A C 1
ATOM 907 O O . LEU A 1 114 ? 30.446 9.819 -54.268 1.00 67.00 114 LEU A O 1
ATOM 911 N N . GLN A 1 115 ? 29.906 8.112 -52.924 1.00 71.81 115 GLN A N 1
ATOM 912 C CA . GLN A 1 115 ? 30.950 7.227 -53.435 1.00 71.81 115 GLN A CA 1
ATOM 913 C C . GLN A 1 115 ? 30.724 6.854 -54.909 1.00 71.81 115 GLN A C 1
ATOM 915 O O . GLN A 1 115 ? 31.679 6.782 -55.683 1.00 71.81 115 GLN A O 1
ATOM 920 N N . ARG A 1 116 ? 29.464 6.667 -55.329 1.00 72.38 116 ARG A N 1
ATOM 921 C CA . ARG A 1 116 ? 29.125 6.415 -56.741 1.00 72.38 116 ARG A CA 1
ATOM 922 C C . ARG A 1 116 ? 29.389 7.634 -57.619 1.00 72.38 116 ARG 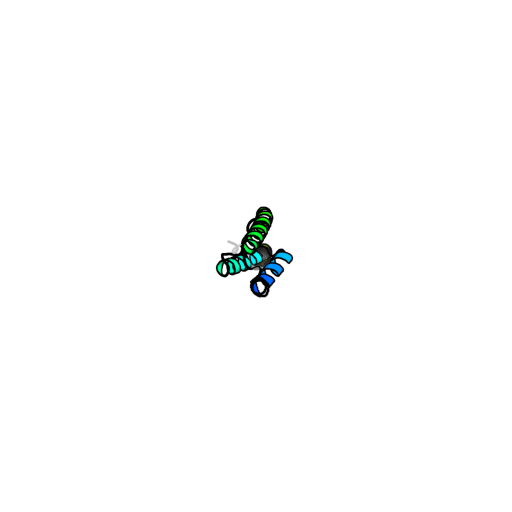A C 1
ATOM 924 O O . ARG A 1 116 ? 29.945 7.469 -58.701 1.00 72.38 116 ARG A O 1
ATOM 931 N N . GLN A 1 117 ? 29.047 8.834 -57.149 1.00 75.88 117 GLN A N 1
ATOM 932 C CA . GLN A 1 117 ? 29.321 10.073 -57.884 1.00 75.88 117 GLN A CA 1
ATOM 933 C C . GLN A 1 117 ? 30.824 10.329 -58.034 1.00 75.88 117 GLN A C 1
ATOM 935 O O . GLN A 1 117 ? 31.281 10.625 -59.134 1.00 75.88 117 GLN A O 1
ATOM 940 N N . GLN A 1 118 ? 31.616 10.129 -56.974 1.00 76.31 118 GLN A N 1
ATOM 941 C CA . GLN A 1 118 ? 33.075 10.257 -57.065 1.00 76.31 118 GLN A CA 1
ATOM 942 C C . GLN A 1 118 ? 33.683 9.244 -58.036 1.00 76.31 118 GLN A C 1
ATOM 944 O O . GLN A 1 118 ? 34.529 9.604 -58.848 1.00 76.31 118 GLN A O 1
ATOM 949 N N . MET A 1 119 ? 33.232 7.987 -58.000 1.00 76.75 119 MET A N 1
ATOM 950 C CA . MET A 1 119 ? 33.698 6.962 -58.938 1.00 76.75 119 MET A CA 1
ATOM 951 C C . MET A 1 119 ? 33.363 7.320 -60.390 1.00 76.75 119 MET A C 1
ATOM 953 O O . MET A 1 119 ? 34.177 7.079 -61.278 1.00 76.75 119 MET A O 1
ATOM 957 N N . GLN A 1 120 ? 32.197 7.920 -60.642 1.00 81.69 120 GLN A N 1
ATOM 958 C CA . GLN A 1 120 ? 31.817 8.382 -61.978 1.00 81.69 120 GLN A CA 1
ATOM 959 C C . GLN A 1 120 ? 32.676 9.560 -62.442 1.00 81.69 120 GLN A C 1
ATOM 961 O O . GLN A 1 120 ? 3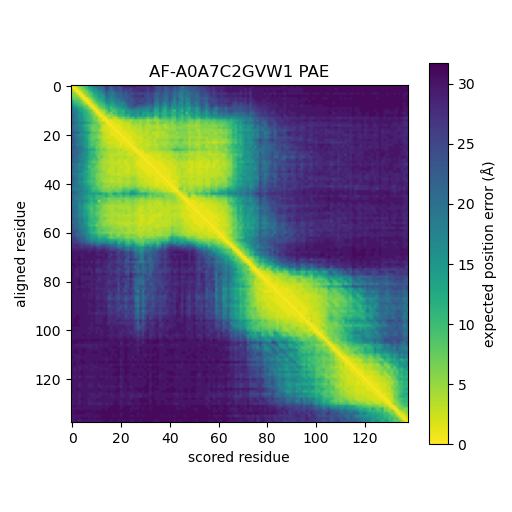3.218 9.487 -63.540 1.00 81.69 120 GLN A O 1
ATOM 966 N N . LEU A 1 121 ? 32.875 10.582 -61.604 1.00 80.94 121 LEU A N 1
ATOM 967 C CA . LEU A 1 121 ? 33.728 11.732 -61.929 1.00 80.94 121 LEU A CA 1
ATOM 968 C C . LEU A 1 121 ? 35.185 11.319 -62.156 1.00 80.94 121 LEU A C 1
ATOM 970 O O . LEU A 1 121 ? 35.810 11.761 -63.112 1.00 80.94 121 LEU A O 1
ATOM 974 N N . LEU A 1 122 ? 35.723 10.417 -61.331 1.00 82.56 122 LEU A N 1
ATOM 975 C CA . LEU A 1 122 ? 37.081 9.902 -61.510 1.00 82.56 122 LEU A CA 1
ATOM 976 C C . LEU A 1 122 ? 37.214 9.064 -62.779 1.00 82.56 122 LEU A C 1
ATOM 978 O O . LEU A 1 122 ? 38.242 9.138 -63.445 1.00 82.56 122 LEU A O 1
ATOM 982 N N . ASN A 1 123 ? 36.202 8.268 -63.124 1.00 81.50 123 ASN A N 1
ATOM 983 C CA . ASN A 1 123 ? 36.214 7.508 -64.370 1.00 81.50 123 ASN A CA 1
ATOM 984 C C . ASN A 1 123 ? 36.089 8.420 -65.590 1.00 81.50 123 ASN A C 1
ATOM 986 O O . ASN A 1 123 ? 36.780 8.181 -66.572 1.00 81.50 123 ASN A O 1
ATOM 990 N N . GLN A 1 124 ? 35.269 9.471 -65.521 1.00 78.31 124 GLN A N 1
ATOM 991 C CA . GLN A 1 124 ? 35.167 10.486 -66.571 1.00 78.31 124 GLN A CA 1
ATOM 992 C C . GLN A 1 124 ? 36.487 11.242 -66.732 1.00 78.31 124 GLN A C 1
ATOM 994 O O . GLN A 1 124 ? 37.012 11.302 -67.837 1.00 78.31 124 GLN A O 1
ATOM 999 N N . ALA A 1 125 ? 37.087 11.706 -65.635 1.00 77.94 125 ALA A N 1
ATOM 1000 C CA . ALA A 1 125 ? 38.384 12.375 -65.655 1.00 77.94 125 ALA A CA 1
ATOM 1001 C C . ALA A 1 125 ? 39.491 11.458 -66.198 1.00 77.94 125 ALA A C 1
ATOM 1003 O O . ALA A 1 125 ? 40.290 11.875 -67.029 1.00 77.94 125 ALA A O 1
ATOM 1004 N N . LYS A 1 126 ? 39.523 10.182 -65.788 1.00 78.12 126 LYS A N 1
ATOM 1005 C CA . LYS A 1 126 ? 40.470 9.192 -66.328 1.00 78.12 126 LYS A CA 1
ATOM 1006 C C . LYS A 1 126 ? 40.232 8.907 -67.807 1.00 78.12 126 LYS A C 1
ATOM 1008 O O . LYS A 1 126 ? 41.203 8.745 -68.536 1.00 78.12 126 LYS A O 1
ATOM 1013 N N . ALA A 1 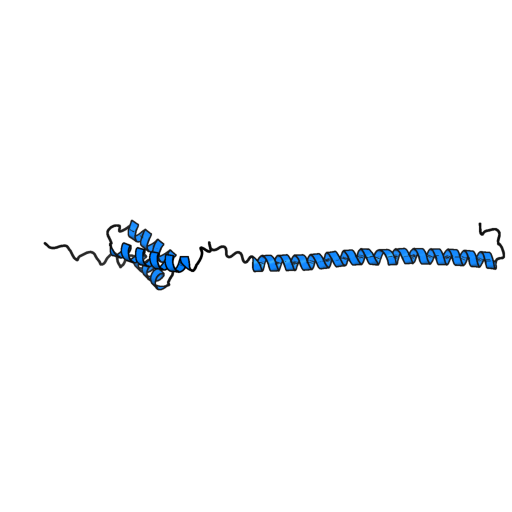127 ? 38.977 8.826 -68.243 1.00 79.06 127 ALA A N 1
ATOM 1014 C CA . ALA A 1 127 ? 38.631 8.608 -69.642 1.00 79.06 127 ALA A CA 1
ATOM 1015 C C . ALA A 1 127 ? 39.020 9.814 -70.509 1.00 79.06 127 ALA A C 1
ATOM 1017 O O . ALA A 1 127 ? 39.639 9.615 -71.548 1.00 79.06 127 ALA A O 1
ATOM 1018 N N . ALA A 1 128 ? 38.750 11.042 -70.058 1.00 72.75 128 ALA A N 1
ATOM 1019 C CA . ALA A 1 128 ? 39.161 12.273 -70.734 1.00 72.75 128 ALA A CA 1
ATOM 1020 C C . ALA A 1 128 ? 40.694 12.395 -70.814 1.00 72.75 128 ALA A C 1
ATOM 1022 O O . ALA A 1 128 ? 41.249 12.676 -71.875 1.00 72.75 128 ALA A O 1
ATOM 1023 N N . LEU A 1 129 ? 41.393 12.070 -69.719 1.00 71.69 129 LEU A N 1
ATOM 1024 C CA . LEU A 1 129 ? 42.857 12.087 -69.654 1.00 71.69 129 LEU A CA 1
ATOM 1025 C C . LEU A 1 129 ? 43.497 10.993 -70.526 1.00 71.69 129 LEU A C 1
ATOM 1027 O O . LEU A 1 129 ? 44.513 11.240 -71.170 1.00 71.69 129 LEU A O 1
ATOM 1031 N N . ALA A 1 130 ? 42.895 9.801 -70.601 1.00 71.81 130 ALA A N 1
ATOM 1032 C CA . ALA A 1 130 ? 43.330 8.727 -71.499 1.00 71.81 130 ALA A CA 1
ATOM 1033 C C . ALA A 1 130 ? 43.019 9.021 -72.976 1.00 71.81 130 ALA A C 1
ATOM 1035 O O . ALA A 1 130 ? 43.759 8.579 -73.853 1.00 71.81 130 ALA A O 1
ATOM 1036 N N . ALA A 1 131 ? 41.950 9.772 -73.251 1.00 70.81 131 ALA A N 1
ATOM 1037 C CA . ALA A 1 131 ? 41.601 10.246 -74.586 1.00 70.81 131 ALA A CA 1
ATOM 1038 C C . ALA A 1 131 ? 42.478 11.422 -75.059 1.00 70.81 131 ALA A C 1
ATOM 1040 O O . ALA A 1 131 ? 42.378 11.812 -76.218 1.00 70.81 131 ALA A O 1
ATOM 1041 N N . GLY A 1 132 ? 43.340 11.978 -74.194 1.00 64.38 132 GLY A N 1
ATOM 1042 C CA . GLY A 1 132 ? 44.235 13.091 -74.530 1.00 64.38 132 GLY A CA 1
ATOM 1043 C C . GLY A 1 132 ? 43.522 14.428 -74.762 1.00 64.38 132 GLY A C 1
ATOM 1044 O O . GLY A 1 132 ? 44.164 15.393 -75.173 1.00 64.38 132 GLY A O 1
ATOM 1045 N N . ASN A 1 133 ? 42.217 14.496 -74.484 1.00 62.25 133 ASN A N 1
ATOM 1046 C CA . ASN A 1 133 ? 41.400 15.692 -74.643 1.00 62.25 133 ASN A CA 1
ATOM 1047 C C . ASN A 1 133 ? 41.389 16.469 -73.325 1.00 62.25 133 ASN A C 1
ATOM 1049 O O . ASN A 1 133 ? 40.546 16.246 -72.458 1.00 62.25 133 ASN A O 1
ATOM 1053 N N . PHE A 1 134 ? 42.345 17.382 -73.180 1.00 59.03 134 PHE A N 1
ATOM 1054 C CA . PHE A 1 134 ? 42.412 18.312 -72.049 1.00 59.03 134 PHE A CA 1
ATOM 1055 C C . PHE A 1 134 ? 41.413 19.483 -72.161 1.00 59.03 134 PHE A C 1
ATOM 1057 O O . PHE A 1 134 ? 41.299 20.252 -71.215 1.00 59.03 134 PHE A O 1
ATOM 1064 N N . ASP A 1 135 ? 40.664 19.588 -73.265 1.00 55.66 135 ASP A N 1
ATOM 1065 C CA . ASP A 1 135 ? 39.746 20.707 -73.544 1.00 55.66 135 ASP A CA 1
ATOM 1066 C C . ASP A 1 135 ? 38.317 20.535 -72.975 1.00 55.66 135 ASP A C 1
ATOM 1068 O O . ASP A 1 135 ? 37.523 21.466 -73.043 1.00 55.66 135 ASP A O 1
ATOM 1072 N N . GLU A 1 136 ? 37.959 19.379 -72.396 1.00 56.53 136 GLU A N 1
ATOM 1073 C CA . GLU A 1 136 ? 36.630 19.148 -71.776 1.00 56.53 136 GLU A CA 1
ATOM 1074 C C . GLU A 1 136 ? 36.638 19.232 -70.234 1.00 56.53 136 GLU A C 1
ATOM 1076 O O . GLU A 1 136 ? 35.646 18.901 -69.586 1.00 56.53 136 GLU A O 1
ATOM 1081 N N . ALA A 1 137 ? 37.754 19.650 -69.626 1.00 49.78 137 ALA A N 1
ATOM 1082 C CA . ALA A 1 137 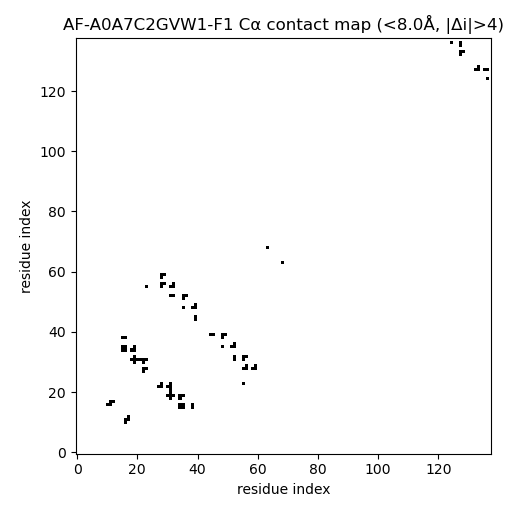? 37.945 19.659 -68.172 1.00 49.78 137 ALA A CA 1
ATOM 1083 C C . ALA A 1 137 ? 37.945 21.064 -67.527 1.00 49.78 137 ALA A C 1
ATOM 1085 O O . ALA A 1 137 ? 38.581 21.241 -66.485 1.00 49.78 137 ALA A O 1
ATOM 1086 N N . GLU A 1 138 ? 37.224 22.032 -68.104 1.00 46.00 138 GLU A N 1
ATOM 1087 C CA . GLU A 1 138 ? 36.869 23.311 -67.451 1.00 46.00 138 GLU A CA 1
ATOM 1088 C C . GLU A 1 138 ? 35.377 23.393 -67.099 1.00 46.00 138 GLU A C 1
ATOM 1090 O O . GLU A 1 138 ? 34.532 23.016 -67.944 1.00 46.00 138 GLU A O 1
#